Protein AF-H0A6G2-F1 (afdb_monomer_lite)

Sequence (112 aa):
ALLLPLTGGNAALGQAMLNAAELALFEQGAPGFEFVPRDTGGTAQGAAEAARSAIASGARVLVGPLTSAETTAAASAARASSVPMLPFTNDANQAAPLVWPLGITPAQQMRR

Structure (mmCIF, N/CA/C/O backbone):
data_AF-H0A6G2-F1
#
_entry.id   AF-H0A6G2-F1
#
loop_
_atom_site.group_PDB
_atom_site.id
_atom_site.type_symbol
_atom_site.label_atom_id
_atom_site.label_alt_id
_atom_site.label_comp_id
_atom_site.label_asym_id
_atom_site.label_entity_id
_atom_site.label_seq_id
_atom_site.pdbx_PDB_ins_code
_atom_site.Cartn_x
_atom_site.Cartn_y
_atom_site.Cartn_z
_atom_site.occupancy
_atom_site.B_iso_or_equiv
_atom_site.auth_seq_id
_atom_site.auth_comp_id
_atom_site.auth_asym_id
_atom_site.auth_atom_id
_atom_site.pdbx_PDB_model_num
ATOM 1 N N . ALA A 1 1 ? -7.572 1.788 3.360 1.00 93.75 1 ALA A N 1
ATOM 2 C CA . ALA A 1 1 ? -6.138 2.104 3.535 1.00 93.75 1 ALA A CA 1
ATOM 3 C C . ALA A 1 1 ? -5.493 2.287 2.171 1.00 93.75 1 ALA A C 1
ATOM 5 O O . ALA A 1 1 ? -5.955 1.676 1.211 1.00 93.75 1 ALA A O 1
ATOM 6 N N . LEU A 1 2 ? -4.456 3.118 2.103 1.00 95.25 2 LEU A N 1
ATOM 7 C CA . LEU A 1 2 ? -3.742 3.468 0.877 1.00 95.25 2 LEU A CA 1
ATOM 8 C C . LEU A 1 2 ? -2.295 2.963 0.981 1.00 95.25 2 LEU A C 1
ATOM 10 O O . LEU A 1 2 ? -1.557 3.401 1.858 1.00 95.25 2 LEU A O 1
ATOM 14 N N . LEU A 1 3 ? -1.915 2.000 0.142 1.00 97.00 3 LEU A N 1
ATOM 15 C CA . LEU A 1 3 ? -0.591 1.376 0.137 1.00 97.00 3 LEU A CA 1
ATOM 16 C C . LEU A 1 3 ? 0.275 2.038 -0.937 1.00 97.00 3 LEU A C 1
ATOM 18 O O . LEU A 1 3 ? -0.001 1.883 -2.128 1.00 97.00 3 LEU A O 1
ATOM 22 N N . LEU A 1 4 ? 1.313 2.765 -0.525 1.00 97.00 4 LEU A N 1
ATOM 23 C CA . LEU A 1 4 ? 2.200 3.509 -1.424 1.00 97.00 4 LEU A CA 1
ATOM 24 C C . LEU A 1 4 ? 3.663 3.333 -0.998 1.00 97.00 4 LEU A C 1
ATOM 26 O O . LEU A 1 4 ? 3.924 3.219 0.197 1.00 97.00 4 LEU A O 1
ATOM 30 N N . PRO A 1 5 ? 4.629 3.357 -1.931 1.00 96.56 5 PRO A N 1
ATOM 31 C CA . PRO A 1 5 ? 6.039 3.430 -1.581 1.00 96.56 5 PRO A CA 1
ATOM 32 C C . PRO A 1 5 ? 6.358 4.859 -1.146 1.00 96.56 5 PRO A C 1
ATOM 34 O O . PRO A 1 5 ? 6.648 5.712 -1.977 1.00 96.56 5 PRO A O 1
ATOM 37 N N . LEU A 1 6 ? 6.250 5.142 0.149 1.00 96.88 6 LEU A N 1
ATOM 38 C CA . LEU A 1 6 ? 6.592 6.442 0.738 1.00 96.88 6 LEU A CA 1
ATOM 39 C C . LEU A 1 6 ? 8.091 6.529 1.052 1.00 96.88 6 LEU A C 1
ATOM 41 O O . LEU A 1 6 ? 8.638 7.619 1.208 1.00 96.88 6 LEU A O 1
ATOM 45 N N . THR A 1 7 ? 8.768 5.382 1.084 1.00 96.00 7 THR A N 1
ATOM 46 C CA . THR A 1 7 ? 10.227 5.268 1.120 1.00 96.00 7 THR A CA 1
ATOM 47 C C . THR A 1 7 ? 10.751 4.388 -0.026 1.00 96.00 7 THR A C 1
ATOM 49 O O . THR A 1 7 ? 9.990 3.830 -0.821 1.00 96.00 7 THR A O 1
ATOM 52 N N . GLY A 1 8 ? 12.080 4.291 -0.154 1.00 93.00 8 GLY A N 1
ATOM 53 C CA . GLY A 1 8 ? 12.737 3.492 -1.191 1.00 93.00 8 GLY A CA 1
ATOM 54 C C . GLY A 1 8 ? 12.801 4.176 -2.563 1.00 93.00 8 GLY A C 1
ATOM 55 O O . GLY A 1 8 ? 12.623 5.387 -2.691 1.00 93.00 8 GLY A O 1
ATOM 56 N N . GLY A 1 9 ? 13.082 3.395 -3.612 1.00 91.56 9 GLY A N 1
ATOM 57 C CA . GLY A 1 9 ? 13.369 3.923 -4.956 1.00 91.56 9 GLY A CA 1
ATOM 58 C C . GLY A 1 9 ? 12.206 4.666 -5.628 1.00 91.56 9 GLY A C 1
ATOM 59 O O . GLY A 1 9 ? 12.441 5.522 -6.474 1.00 91.56 9 GLY A O 1
ATOM 60 N N . ASN A 1 10 ? 10.965 4.389 -5.214 1.00 92.88 10 ASN A N 1
ATOM 61 C CA . ASN A 1 10 ? 9.752 5.013 -5.757 1.00 92.88 10 AS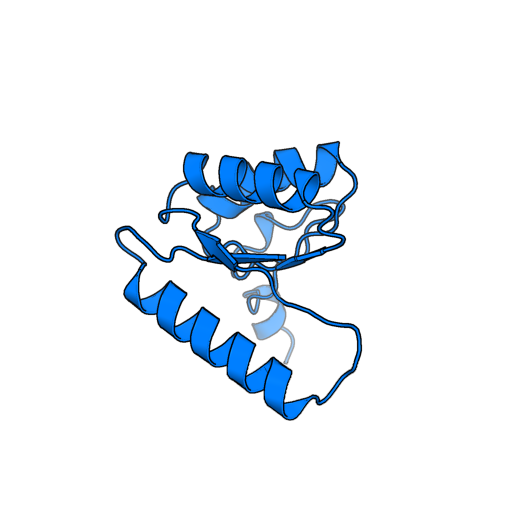N A CA 1
ATOM 62 C C . ASN A 1 10 ? 9.129 6.063 -4.813 1.00 92.88 10 ASN A C 1
ATOM 64 O O . ASN A 1 10 ? 8.005 6.499 -5.064 1.00 92.88 10 ASN A O 1
ATOM 68 N N . ALA A 1 11 ? 9.847 6.500 -3.768 1.00 95.69 11 ALA A N 1
ATOM 69 C CA . ALA A 1 11 ? 9.344 7.425 -2.742 1.00 95.69 11 ALA A CA 1
ATOM 70 C C . ALA A 1 11 ? 8.732 8.714 -3.314 1.00 95.69 11 ALA A C 1
ATOM 72 O O . ALA A 1 11 ? 7.652 9.135 -2.906 1.00 95.69 11 ALA A O 1
ATOM 73 N N . ALA A 1 12 ? 9.396 9.326 -4.301 1.0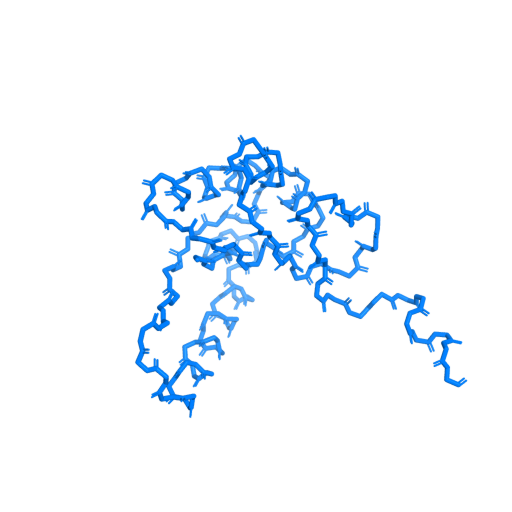0 95.75 12 ALA A N 1
ATOM 74 C CA . ALA A 1 12 ? 8.922 10.563 -4.922 1.00 95.75 12 ALA A CA 1
ATOM 75 C C . ALA A 1 12 ? 7.553 10.386 -5.605 1.00 95.75 12 ALA A C 1
ATOM 77 O O . ALA A 1 12 ? 6.683 11.249 -5.491 1.00 95.75 12 ALA A O 1
ATOM 78 N N . LEU A 1 13 ? 7.346 9.249 -6.278 1.00 93.75 13 LEU A N 1
ATOM 79 C CA . LEU A 1 13 ? 6.068 8.919 -6.904 1.00 93.75 13 LEU A CA 1
ATOM 80 C C . LEU A 1 13 ? 5.001 8.608 -5.849 1.00 93.75 13 LEU A C 1
ATOM 82 O O . LEU A 1 13 ? 3.889 9.120 -5.948 1.00 93.75 13 LEU A O 1
ATOM 86 N N . GLY A 1 14 ? 5.336 7.816 -4.825 1.00 94.81 14 GLY A N 1
ATOM 87 C CA . GLY A 1 14 ? 4.408 7.518 -3.734 1.00 94.81 14 GLY A CA 1
ATOM 88 C C . GLY A 1 14 ? 3.943 8.778 -3.005 1.00 94.81 14 GLY A C 1
ATOM 89 O O . GLY A 1 14 ? 2.748 8.928 -2.766 1.00 94.81 14 GLY A O 1
ATOM 90 N N . GLN A 1 15 ? 4.841 9.732 -2.747 1.00 96.50 15 GLN A N 1
ATOM 91 C CA . GLN A 1 15 ? 4.473 11.012 -2.139 1.00 96.50 15 GLN A CA 1
ATOM 92 C C . GLN A 1 15 ? 3.552 11.840 -3.045 1.00 96.50 15 GLN A C 1
ATOM 94 O O . GLN A 1 15 ? 2.565 12.399 -2.571 1.00 96.50 15 GLN A O 1
ATOM 99 N N . ALA A 1 16 ? 3.829 11.898 -4.352 1.00 95.44 16 ALA A N 1
ATOM 100 C CA . ALA A 1 16 ? 2.962 12.597 -5.299 1.00 95.44 16 ALA A CA 1
ATOM 101 C C . ALA A 1 16 ? 1.548 11.986 -5.345 1.00 95.44 16 ALA A C 1
ATOM 103 O O . ALA A 1 16 ? 0.559 12.717 -5.376 1.00 95.44 16 ALA A O 1
ATOM 104 N N . MET A 1 17 ? 1.444 10.654 -5.297 1.00 93.50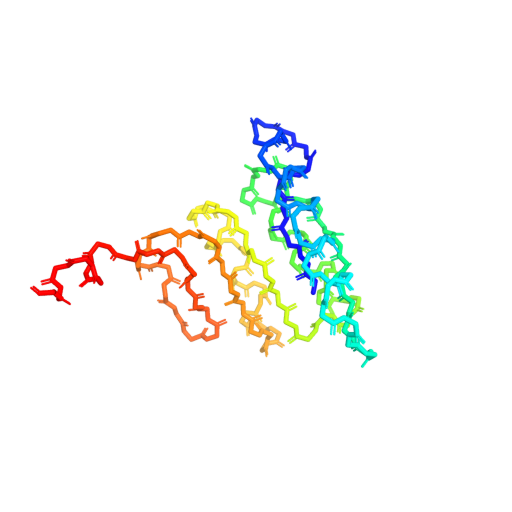 17 MET A N 1
ATOM 105 C CA . MET A 1 17 ? 0.159 9.951 -5.250 1.00 93.50 17 MET A CA 1
ATOM 106 C C . MET A 1 17 ? -0.583 10.168 -3.930 1.00 93.50 17 MET A C 1
ATOM 108 O O . MET A 1 17 ? -1.802 10.325 -3.954 1.00 93.50 17 MET A O 1
ATOM 112 N N . LEU A 1 18 ? 0.127 10.206 -2.798 1.00 94.06 18 LEU A N 1
ATOM 113 C CA . LEU A 1 18 ? -0.467 10.522 -1.500 1.00 94.06 18 LEU A CA 1
ATOM 114 C C . LEU A 1 18 ? -1.081 11.925 -1.517 1.00 94.06 18 LEU A C 1
ATOM 116 O O . LEU A 1 18 ? -2.265 12.069 -1.228 1.00 94.06 18 LEU A O 1
ATOM 120 N N . ASN A 1 19 ? -0.319 12.925 -1.965 1.00 93.69 19 ASN A N 1
ATOM 121 C CA . ASN A 1 19 ? -0.802 14.302 -2.074 1.00 93.69 19 ASN A CA 1
ATOM 122 C C . ASN A 1 19 ? -2.040 14.399 -2.990 1.00 93.69 19 ASN A C 1
ATOM 124 O O . ASN A 1 19 ? -2.992 15.115 -2.688 1.00 93.69 19 ASN A O 1
ATOM 128 N N . ALA A 1 20 ? -2.053 13.663 -4.109 1.00 91.38 20 ALA A N 1
ATOM 129 C CA . ALA A 1 20 ? -3.200 13.624 -5.016 1.00 91.38 20 ALA A CA 1
ATOM 130 C C . ALA A 1 20 ? -4.432 12.954 -4.381 1.00 91.38 20 ALA A C 1
ATOM 132 O O . ALA A 1 20 ? -5.555 13.417 -4.577 1.00 91.38 20 ALA A O 1
ATOM 133 N N . ALA A 1 21 ? -4.237 11.883 -3.607 1.00 88.81 21 ALA A N 1
ATOM 134 C CA . ALA A 1 21 ? -5.316 11.210 -2.891 1.00 88.81 21 ALA A CA 1
ATOM 135 C C . ALA A 1 21 ? -5.909 12.095 -1.784 1.00 88.81 21 ALA A C 1
ATOM 137 O O . ALA A 1 21 ? -7.127 12.118 -1.617 1.00 88.81 21 ALA A O 1
ATOM 138 N N . GLU A 1 22 ? -5.071 12.842 -1.063 1.00 88.12 22 GLU A N 1
ATOM 139 C CA . GLU A 1 22 ? -5.501 13.822 -0.058 1.00 88.12 22 GLU A CA 1
ATOM 140 C C . GLU A 1 22 ? -6.313 14.958 -0.688 1.00 88.12 22 GLU A C 1
ATOM 142 O O . GLU A 1 22 ? -7.385 15.298 -0.185 1.00 88.12 22 GLU A O 1
ATOM 147 N N . LEU A 1 23 ? -5.855 15.489 -1.828 1.00 89.00 23 LEU A N 1
ATOM 148 C CA . LEU A 1 23 ? -6.593 16.504 -2.580 1.00 89.00 23 LEU A CA 1
ATOM 149 C C . LEU A 1 23 ? -7.963 15.979 -3.038 1.00 89.00 23 LEU A C 1
ATOM 151 O O . LEU A 1 23 ? -8.975 16.642 -2.827 1.00 89.00 23 LEU A O 1
ATOM 155 N N . ALA A 1 24 ? -8.014 14.764 -3.591 1.00 86.31 24 ALA A N 1
ATOM 156 C CA . ALA A 1 24 ? -9.266 14.143 -4.020 1.00 86.31 24 ALA A CA 1
ATOM 157 C C . ALA A 1 24 ? -10.242 13.907 -2.850 1.00 86.31 24 ALA A C 1
ATOM 159 O O . ALA A 1 24 ? -11.455 14.048 -3.017 1.00 86.31 24 ALA A O 1
ATOM 160 N N . LEU A 1 25 ? -9.726 13.571 -1.660 1.00 83.00 25 LEU A N 1
ATOM 161 C CA . LEU A 1 25 ? -10.540 13.427 -0.449 1.00 83.00 25 LEU A CA 1
ATOM 162 C C . LEU A 1 25 ? -11.165 14.755 -0.031 1.00 83.00 25 LEU A C 1
ATOM 164 O O . LEU A 1 25 ? -12.350 14.812 0.299 1.00 83.00 25 LEU A O 1
ATOM 168 N N . PHE A 1 26 ? -10.352 15.813 -0.049 1.00 82.00 26 PHE A N 1
ATOM 169 C CA . PHE A 1 26 ? -10.780 17.157 0.304 1.00 82.00 26 PHE A CA 1
ATOM 170 C C . PHE A 1 26 ? -11.883 17.655 -0.638 1.00 82.00 26 PHE A C 1
ATOM 172 O O . PHE A 1 26 ? -12.896 18.174 -0.174 1.00 82.00 26 PHE A O 1
ATOM 179 N N . GLU A 1 27 ? -11.730 17.433 -1.946 1.00 80.56 27 GLU A N 1
ATOM 180 C CA . GLU A 1 27 ? -12.718 17.830 -2.955 1.00 80.56 27 GLU A CA 1
ATOM 181 C C . GLU A 1 27 ? -14.048 17.074 -2.839 1.00 80.56 27 GLU A C 1
ATOM 183 O O . GLU A 1 27 ? -15.106 17.662 -3.067 1.00 80.56 27 GLU A O 1
ATOM 188 N N . GLN A 1 28 ? -14.030 15.786 -2.474 1.00 73.12 28 GLN A N 1
ATOM 189 C CA . GLN A 1 28 ? -15.266 15.006 -2.343 1.00 73.12 28 GLN A CA 1
ATOM 190 C C . GLN A 1 28 ? -16.121 15.421 -1.141 1.00 73.12 28 GLN A C 1
ATOM 192 O O . GLN A 1 28 ? -17.324 15.158 -1.150 1.00 73.12 28 GLN A O 1
ATOM 197 N N . GLY A 1 29 ? -15.529 16.029 -0.104 1.00 62.09 29 GLY A N 1
ATOM 198 C CA . GLY A 1 29 ? -16.250 16.484 1.091 1.00 62.09 29 GLY A CA 1
ATOM 199 C C . GLY A 1 29 ? -17.083 15.390 1.776 1.00 62.09 29 GLY A C 1
ATOM 200 O O . GLY A 1 29 ? -18.041 15.706 2.477 1.00 62.09 29 GLY A O 1
ATOM 201 N N . ALA A 1 30 ? -16.768 14.112 1.536 1.00 58.59 30 ALA A N 1
ATOM 202 C CA . ALA A 1 30 ? -17.605 12.981 1.909 1.00 58.59 30 ALA A CA 1
ATOM 203 C C . ALA A 1 30 ? -17.361 12.585 3.377 1.00 58.59 30 ALA A C 1
ATOM 205 O O . ALA A 1 30 ? -16.303 12.031 3.695 1.00 58.59 30 ALA A O 1
ATOM 206 N N . PRO A 1 31 ? -18.314 12.823 4.297 1.00 63.69 31 PRO A N 1
ATOM 207 C CA . PRO A 1 31 ? -18.168 12.370 5.672 1.00 63.69 31 PRO A CA 1
ATOM 208 C C . PRO A 1 31 ? -18.155 10.834 5.718 1.00 63.69 31 PRO A C 1
ATOM 210 O O . PRO A 1 31 ? -19.053 10.177 5.195 1.00 63.69 31 PRO A O 1
ATOM 213 N N . GLY A 1 32 ? -17.135 10.263 6.365 1.00 69.62 32 GLY A N 1
ATOM 214 C CA . GLY A 1 32 ? -17.034 8.821 6.629 1.00 69.62 32 GLY A CA 1
ATOM 215 C C . GLY A 1 32 ? -16.050 8.041 5.753 1.00 69.62 32 GLY A C 1
ATOM 216 O O . GLY A 1 32 ? -15.981 6.819 5.883 1.00 69.62 32 GLY A O 1
ATOM 217 N N . PHE A 1 33 ? -15.278 8.709 4.894 1.00 72.06 33 PHE A N 1
ATOM 218 C CA . PHE A 1 33 ? -14.221 8.073 4.112 1.00 72.06 33 PHE A CA 1
ATOM 219 C C . PHE A 1 33 ? -12.847 8.652 4.483 1.00 72.06 33 PHE A C 1
ATOM 221 O O . PHE A 1 33 ? -12.622 9.852 4.370 1.00 72.06 33 PHE A O 1
ATOM 228 N N . GLU A 1 34 ? -11.930 7.795 4.937 1.00 81.81 34 GLU A N 1
ATOM 229 C CA . GLU A 1 34 ? -10.575 8.172 5.353 1.00 81.81 34 GLU A CA 1
ATOM 230 C C . GLU A 1 34 ? -9.539 7.292 4.642 1.00 81.81 34 GLU A C 1
ATOM 232 O O . GLU A 1 34 ? -9.632 6.055 4.629 1.00 81.81 34 GLU A O 1
ATOM 237 N N . PHE A 1 35 ? -8.509 7.924 4.079 1.00 84.88 35 PHE A N 1
ATOM 238 C CA . PHE A 1 35 ? -7.311 7.216 3.652 1.00 84.88 35 PHE A CA 1
ATOM 239 C C . PHE A 1 35 ? -6.294 7.189 4.786 1.00 84.88 35 PHE A C 1
ATOM 241 O O . PHE A 1 35 ? -5.744 8.215 5.153 1.00 84.88 35 PHE A O 1
ATOM 248 N N . VAL A 1 36 ? -5.999 5.986 5.282 1.00 93.00 36 VAL A N 1
ATOM 249 C CA . VAL A 1 36 ? -4.848 5.735 6.159 1.00 93.00 36 VAL A CA 1
ATOM 250 C C . VAL A 1 36 ? -3.679 5.255 5.291 1.00 93.00 36 VAL A C 1
ATOM 252 O O . VAL A 1 36 ? -3.755 4.121 4.785 1.00 93.00 36 VAL A O 1
ATOM 255 N N . PRO A 1 37 ? -2.633 6.076 5.071 1.00 94.88 37 PRO A N 1
ATOM 256 C CA . PRO A 1 37 ? -1.473 5.694 4.274 1.00 94.88 37 PRO A CA 1
ATOM 257 C C . PRO A 1 37 ? -0.636 4.635 4.993 1.00 94.88 37 PRO A C 1
ATOM 259 O O . PRO A 1 37 ? -0.463 4.676 6.214 1.00 94.88 37 PRO A O 1
ATOM 262 N N . ARG A 1 38 ? -0.089 3.682 4.239 1.00 97.44 38 ARG A N 1
ATOM 263 C CA . ARG A 1 38 ? 0.893 2.704 4.716 1.00 97.44 38 ARG A CA 1
ATOM 264 C C . ARG A 1 38 ? 2.032 2.614 3.711 1.00 97.44 38 ARG A C 1
ATOM 266 O O . ARG A 1 38 ? 1.792 2.397 2.524 1.00 97.44 38 ARG A O 1
ATOM 273 N N . ASP A 1 39 ? 3.251 2.765 4.214 1.00 97.62 39 ASP A N 1
ATOM 274 C CA . ASP A 1 39 ? 4.457 2.665 3.403 1.00 97.62 39 ASP A CA 1
ATOM 275 C C . ASP A 1 39 ? 4.746 1.208 3.018 1.00 97.62 39 ASP A C 1
ATOM 277 O O . ASP A 1 39 ? 4.774 0.328 3.878 1.00 97.62 39 ASP A O 1
ATOM 281 N N . THR A 1 40 ? 4.967 0.952 1.729 1.00 97.31 40 THR A N 1
ATOM 282 C CA . THR A 1 40 ? 5.389 -0.355 1.201 1.00 97.31 40 THR A CA 1
ATOM 283 C C . THR A 1 40 ? 6.908 -0.474 1.054 1.00 97.31 40 THR A C 1
ATOM 285 O O . THR A 1 40 ? 7.418 -1.553 0.737 1.00 97.31 40 THR A O 1
ATOM 288 N N . GLY A 1 41 ? 7.643 0.634 1.197 1.00 96.25 41 GLY A N 1
ATOM 289 C CA . GLY A 1 41 ? 9.077 0.731 0.918 1.00 96.25 41 GLY A CA 1
ATOM 290 C C . GLY A 1 41 ? 9.460 0.431 -0.536 1.00 96.25 41 GLY A C 1
ATOM 291 O O . GLY A 1 41 ? 10.640 0.256 -0.838 1.00 96.25 41 GLY A O 1
ATOM 292 N N . GLY A 1 42 ? 8.478 0.300 -1.438 1.00 94.69 42 GLY A N 1
ATOM 293 C CA . GLY A 1 42 ? 8.686 -0.122 -2.824 1.00 94.69 42 GLY A CA 1
ATOM 294 C C . GLY A 1 42 ? 9.136 -1.576 -2.976 1.00 94.69 42 GLY A C 1
ATOM 295 O O . GLY A 1 42 ? 9.745 -1.919 -3.987 1.00 94.69 42 GLY A O 1
ATOM 296 N N . THR A 1 43 ? 8.870 -2.434 -1.985 1.00 96.50 43 THR A N 1
ATOM 297 C CA . THR A 1 43 ? 9.291 -3.844 -1.998 1.00 96.50 43 THR A CA 1
ATOM 298 C C . THR A 1 43 ? 8.111 -4.791 -1.816 1.00 96.50 43 THR A C 1
ATOM 300 O O . THR A 1 43 ? 7.134 -4.469 -1.144 1.00 96.50 43 THR A O 1
ATOM 303 N N . ALA A 1 44 ? 8.221 -6.007 -2.358 1.00 96.12 44 ALA A N 1
ATOM 304 C CA . ALA A 1 44 ? 7.205 -7.046 -2.185 1.00 96.12 44 ALA A CA 1
ATOM 305 C C . ALA A 1 44 ? 6.942 -7.366 -0.700 1.00 96.12 44 ALA A C 1
ATOM 307 O O . ALA A 1 44 ? 5.790 -7.465 -0.276 1.00 96.12 44 ALA A O 1
ATOM 308 N N . GLN A 1 45 ? 8.004 -7.479 0.104 1.00 96.81 45 GLN A N 1
ATOM 309 C CA . GLN A 1 45 ? 7.883 -7.746 1.537 1.00 96.81 45 GLN A CA 1
ATOM 310 C C . GLN A 1 45 ? 7.187 -6.592 2.269 1.00 96.81 45 GLN A C 1
ATOM 312 O O . GLN A 1 45 ? 6.225 -6.833 3.003 1.00 96.81 45 GLN A O 1
ATOM 317 N N . GLY A 1 46 ? 7.618 -5.350 2.030 1.00 97.25 46 GLY A N 1
ATOM 318 C CA . GLY A 1 46 ? 7.014 -4.178 2.658 1.00 97.25 46 GLY A CA 1
ATOM 319 C C . GLY A 1 46 ? 5.544 -4.007 2.270 1.00 97.25 46 GLY A C 1
ATOM 320 O O . GLY A 1 46 ? 4.716 -3.730 3.131 1.00 97.25 46 GLY A O 1
ATOM 321 N N . ALA A 1 47 ? 5.162 -4.298 1.022 1.00 97.31 47 ALA A N 1
ATOM 322 C CA . ALA A 1 47 ? 3.755 -4.309 0.610 1.00 97.31 47 ALA A CA 1
ATOM 323 C C . ALA A 1 47 ? 2.916 -5.364 1.358 1.00 97.31 47 ALA A C 1
ATOM 325 O O . ALA A 1 47 ? 1.791 -5.079 1.773 1.00 97.31 47 ALA A O 1
ATOM 326 N N . ALA A 1 48 ? 3.450 -6.570 1.570 1.00 97.25 48 ALA A N 1
ATOM 327 C CA . ALA A 1 48 ? 2.764 -7.607 2.343 1.00 97.25 48 ALA A CA 1
ATOM 328 C C . ALA A 1 48 ? 2.621 -7.235 3.830 1.00 97.25 48 ALA A C 1
ATOM 330 O O . ALA A 1 48 ? 1.606 -7.542 4.459 1.00 97.25 48 ALA A O 1
ATOM 331 N N . GLU A 1 49 ? 3.624 -6.588 4.419 1.00 97.88 49 GLU A N 1
ATOM 332 C CA . GLU A 1 49 ? 3.569 -6.067 5.791 1.00 97.88 49 GLU A CA 1
ATOM 333 C C . GLU A 1 49 ? 2.572 -4.910 5.918 1.00 97.88 49 GLU A C 1
ATOM 335 O O . GLU A 1 49 ? 1.705 -4.941 6.795 1.00 97.88 49 GLU A O 1
ATOM 340 N N . ALA A 1 50 ? 2.615 -3.952 4.993 1.00 97.81 50 ALA A N 1
ATOM 341 C CA . ALA A 1 50 ? 1.696 -2.823 4.926 1.00 97.81 50 ALA A CA 1
ATOM 342 C C . ALA A 1 50 ? 0.236 -3.277 4.780 1.00 97.81 50 ALA A C 1
ATOM 344 O O . ALA A 1 50 ? -0.639 -2.780 5.491 1.00 97.81 50 ALA A O 1
ATOM 345 N N . ALA A 1 51 ? -0.028 -4.270 3.922 1.00 97.38 51 ALA A N 1
ATOM 346 C CA . ALA A 1 51 ? -1.354 -4.858 3.757 1.00 97.38 51 ALA A CA 1
ATOM 347 C C . ALA A 1 51 ? -1.846 -5.532 5.047 1.00 97.38 51 ALA A C 1
ATOM 349 O O . ALA A 1 51 ? -2.956 -5.254 5.497 1.00 97.38 51 ALA A O 1
ATOM 350 N N . ARG A 1 52 ? -1.016 -6.368 5.688 1.00 97.25 52 ARG A N 1
ATOM 351 C CA . ARG A 1 52 ? -1.367 -7.017 6.965 1.00 97.25 52 ARG A CA 1
ATOM 352 C C . ARG A 1 52 ? -1.656 -5.997 8.063 1.00 97.25 52 ARG A C 1
ATOM 354 O O . ARG A 1 52 ? -2.664 -6.117 8.752 1.00 97.25 52 ARG A O 1
ATOM 361 N N . SER A 1 53 ? -0.812 -4.974 8.185 1.00 97.50 53 SER A N 1
ATOM 362 C CA . SER A 1 53 ? -0.991 -3.884 9.147 1.00 97.50 53 SER A CA 1
ATOM 363 C C . SER A 1 53 ? -2.283 -3.103 8.893 1.00 97.50 53 SER A C 1
ATOM 365 O O . SER A 1 53 ? -3.058 -2.855 9.818 1.00 97.50 53 SER A O 1
ATOM 367 N N . ALA A 1 54 ? -2.576 -2.770 7.632 1.00 96.75 54 ALA A N 1
ATOM 368 C CA . ALA A 1 54 ? -3.819 -2.111 7.250 1.00 96.75 54 ALA A CA 1
ATOM 369 C C . ALA A 1 54 ? -5.054 -2.939 7.631 1.00 96.75 54 ALA A C 1
ATOM 371 O O . ALA A 1 54 ? -5.978 -2.408 8.244 1.00 96.75 54 ALA A O 1
ATOM 372 N N . ILE A 1 55 ? -5.056 -4.233 7.308 1.00 96.25 55 ILE A N 1
ATOM 373 C CA . ILE A 1 55 ? -6.160 -5.149 7.621 1.00 96.25 55 ILE A CA 1
ATOM 374 C C . ILE A 1 55 ? -6.353 -5.262 9.136 1.00 96.25 55 ILE A C 1
ATOM 376 O O . ILE A 1 55 ? -7.472 -5.111 9.619 1.00 96.25 55 ILE A O 1
ATOM 380 N N . ALA A 1 56 ? -5.267 -5.447 9.892 1.00 96.19 56 ALA A N 1
ATOM 381 C CA . ALA A 1 56 ? -5.306 -5.494 11.354 1.00 96.19 56 ALA A CA 1
ATOM 382 C C . ALA A 1 56 ? -5.834 -4.187 11.973 1.00 96.19 56 ALA A C 1
ATOM 384 O O . ALA A 1 56 ? -6.461 -4.210 13.026 1.00 96.19 56 ALA A O 1
ATOM 385 N N . SER A 1 57 ? -5.633 -3.055 11.291 1.00 94.31 57 SER A N 1
ATOM 386 C CA . SER A 1 57 ? -6.173 -1.745 11.683 1.00 94.31 57 SER A CA 1
ATOM 387 C C . SER A 1 57 ? -7.640 -1.535 11.271 1.00 94.31 57 SER A C 1
ATOM 389 O O . SER A 1 57 ? -8.158 -0.433 11.421 1.00 94.31 57 SER A O 1
ATOM 391 N N . GLY A 1 58 ? -8.311 -2.548 10.710 1.00 93.94 58 GLY A N 1
ATOM 392 C CA . GLY A 1 58 ? -9.715 -2.473 10.297 1.00 93.94 58 GLY A CA 1
ATOM 393 C C . GLY A 1 58 ? -9.947 -1.964 8.872 1.00 93.94 58 GLY A C 1
ATOM 394 O O . GLY A 1 58 ? -11.073 -1.590 8.534 1.00 93.94 58 GLY A O 1
ATOM 395 N N . ALA A 1 59 ? -8.921 -1.939 8.012 1.00 94.56 59 ALA A N 1
ATOM 396 C CA . ALA A 1 59 ? -9.093 -1.516 6.624 1.00 94.56 59 ALA A CA 1
ATOM 397 C C . ALA A 1 59 ? -10.115 -2.400 5.890 1.00 94.56 59 ALA A C 1
ATOM 399 O O . ALA A 1 59 ? -9.942 -3.609 5.760 1.00 94.56 59 ALA A O 1
ATOM 400 N N . ARG A 1 60 ? -11.169 -1.765 5.366 1.00 93.25 60 ARG A N 1
ATOM 401 C CA . ARG A 1 60 ? -12.246 -2.433 4.613 1.00 93.25 60 ARG A C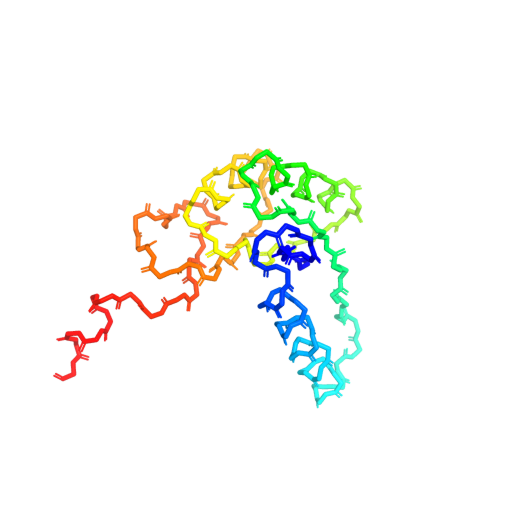A 1
ATOM 402 C C . ARG A 1 60 ? -11.958 -2.558 3.121 1.00 93.25 60 ARG A C 1
ATOM 404 O O . ARG A 1 60 ? -12.547 -3.402 2.460 1.00 93.25 60 ARG A O 1
ATOM 411 N N . VAL A 1 61 ? -11.065 -1.714 2.612 1.00 93.69 61 VAL A N 1
ATOM 412 C CA . VAL A 1 61 ? -10.579 -1.706 1.230 1.00 93.69 61 VAL A CA 1
ATOM 413 C C . VAL A 1 61 ? -9.103 -1.319 1.252 1.00 93.69 61 VAL A C 1
ATOM 415 O O . VAL A 1 61 ? -8.693 -0.443 2.030 1.00 93.69 61 VAL A O 1
ATOM 418 N N . LEU A 1 62 ? -8.314 -1.963 0.398 1.00 95.88 62 LEU A N 1
ATOM 419 C CA . LEU A 1 62 ? -6.930 -1.604 0.116 1.00 95.88 62 LEU A CA 1
ATOM 420 C C . LEU A 1 62 ? -6.857 -0.953 -1.266 1.00 95.88 62 LEU A C 1
ATOM 422 O O . LEU A 1 62 ? -7.333 -1.517 -2.245 1.00 95.88 62 LEU A O 1
ATOM 426 N N . VAL A 1 63 ? -6.267 0.233 -1.348 1.00 94.56 63 VAL A N 1
ATOM 427 C CA . VAL A 1 63 ? -5.973 0.910 -2.617 1.00 94.56 63 VAL A CA 1
ATOM 428 C C . VAL A 1 63 ? -4.460 0.938 -2.787 1.00 94.56 63 VAL A C 1
ATOM 430 O O . VAL A 1 63 ? -3.751 1.257 -1.834 1.00 94.56 63 VAL A O 1
ATOM 433 N N . GLY A 1 64 ? -3.963 0.569 -3.963 1.00 93.25 64 GLY A N 1
ATOM 434 C CA . GLY A 1 64 ? -2.568 0.180 -4.170 1.00 93.25 64 GLY A CA 1
ATOM 435 C C . GLY A 1 64 ? -2.333 -1.316 -3.916 1.00 93.25 64 GLY A C 1
ATOM 436 O O . GLY A 1 64 ? -3.274 -2.045 -3.584 1.00 93.25 64 GLY A O 1
ATOM 437 N N . PRO A 1 65 ? -1.098 -1.814 -4.087 1.00 94.19 65 PRO A N 1
ATOM 438 C CA . PRO A 1 65 ? 0.158 -1.075 -4.294 1.00 94.19 65 PRO A CA 1
ATOM 439 C C . PRO A 1 65 ? 0.448 -0.725 -5.771 1.00 94.19 65 PRO A C 1
ATOM 441 O O . PRO A 1 65 ? -0.428 -0.861 -6.625 1.00 94.19 65 PRO A O 1
ATOM 444 N N . LEU A 1 66 ? 1.653 -0.212 -6.066 1.00 91.31 66 LEU A N 1
ATOM 445 C CA . LEU A 1 66 ? 2.023 0.328 -7.386 1.00 91.31 66 LEU A CA 1
ATOM 446 C C . LEU A 1 66 ? 2.485 -0.742 -8.378 1.00 91.31 66 LEU A C 1
ATOM 448 O O . LEU A 1 66 ? 2.009 -0.774 -9.511 1.00 91.31 66 LEU A O 1
ATOM 452 N N . THR A 1 67 ? 3.429 -1.596 -7.983 1.00 90.69 67 THR A N 1
ATOM 453 C CA . THR A 1 67 ? 4.063 -2.551 -8.906 1.00 90.69 67 THR A CA 1
ATOM 454 C C . THR A 1 67 ? 3.398 -3.929 -8.883 1.00 90.69 67 THR A C 1
ATOM 456 O O . THR A 1 67 ? 2.734 -4.305 -7.913 1.00 90.69 67 THR A O 1
ATOM 459 N N . SER A 1 68 ? 3.608 -4.734 -9.932 1.00 91.38 68 SER A N 1
ATOM 460 C CA . SER A 1 68 ? 3.128 -6.127 -9.978 1.00 91.38 68 SER A CA 1
ATOM 461 C C . SER A 1 68 ? 3.705 -6.987 -8.849 1.00 91.38 68 SER A C 1
ATOM 463 O O . SER A 1 68 ? 2.972 -7.762 -8.239 1.00 91.38 68 SER A O 1
ATOM 465 N N . ALA A 1 69 ? 4.990 -6.818 -8.518 1.00 92.56 69 ALA A N 1
ATOM 466 C CA . ALA A 1 69 ? 5.643 -7.577 -7.449 1.00 92.56 69 ALA A CA 1
ATOM 467 C C . ALA A 1 69 ? 5.043 -7.260 -6.070 1.00 92.56 69 ALA A C 1
ATOM 469 O O . ALA A 1 69 ? 4.733 -8.169 -5.298 1.00 92.56 69 ALA A O 1
ATOM 470 N N . GLU A 1 70 ? 4.822 -5.976 -5.778 1.00 94.81 70 GLU A N 1
ATOM 471 C CA . GLU A 1 70 ? 4.109 -5.554 -4.572 1.00 94.81 70 GLU A CA 1
ATOM 472 C C . GLU A 1 70 ? 2.671 -6.084 -4.559 1.00 94.81 70 GLU A C 1
ATOM 474 O O . GLU A 1 70 ? 2.205 -6.579 -3.533 1.00 94.81 70 GLU A O 1
ATOM 479 N N . THR A 1 71 ? 1.981 -6.018 -5.702 1.00 94.25 71 THR A N 1
ATOM 480 C CA . THR A 1 71 ? 0.584 -6.452 -5.839 1.00 94.25 71 THR A CA 1
ATOM 481 C C . THR A 1 71 ? 0.439 -7.934 -5.532 1.00 94.25 71 THR A C 1
ATOM 483 O O . THR A 1 71 ? -0.392 -8.303 -4.706 1.00 94.25 71 THR A O 1
ATOM 486 N N . THR A 1 72 ? 1.282 -8.785 -6.122 1.00 94.25 72 THR A N 1
ATOM 487 C CA . THR A 1 72 ? 1.280 -10.229 -5.856 1.00 94.25 72 THR A CA 1
ATOM 488 C C . THR A 1 72 ? 1.457 -10.521 -4.360 1.00 94.25 72 THR A C 1
ATOM 490 O O . THR A 1 72 ? 0.719 -11.331 -3.789 1.00 94.25 72 THR A O 1
ATOM 493 N N . ALA A 1 73 ? 2.398 -9.839 -3.702 1.00 95.38 73 ALA A N 1
ATOM 494 C CA . ALA A 1 73 ? 2.687 -10.052 -2.289 1.00 95.38 73 ALA A CA 1
ATOM 495 C C . ALA A 1 73 ? 1.543 -9.572 -1.379 1.00 95.38 73 ALA A C 1
ATOM 497 O O . ALA A 1 73 ? 1.073 -10.325 -0.521 1.00 95.38 73 ALA A O 1
ATOM 498 N N . ALA A 1 74 ? 1.032 -8.360 -1.603 1.00 96.00 74 ALA A N 1
ATOM 499 C CA . ALA A 1 74 ? -0.070 -7.786 -0.836 1.00 96.00 74 ALA A CA 1
ATOM 500 C C . ALA A 1 74 ? -1.392 -8.554 -1.043 1.00 96.00 74 ALA A C 1
ATOM 502 O O . ALA A 1 74 ? -2.155 -8.749 -0.092 1.00 96.00 74 ALA A O 1
ATOM 503 N N . ALA A 1 75 ? -1.654 -9.037 -2.263 1.00 94.31 75 ALA A N 1
ATOM 504 C CA . ALA A 1 75 ? -2.870 -9.770 -2.610 1.00 94.31 75 ALA A CA 1
ATOM 505 C C . ALA A 1 75 ? -3.042 -11.055 -1.792 1.00 94.31 75 ALA A C 1
ATOM 507 O O . ALA A 1 75 ? -4.171 -11.453 -1.505 1.00 94.31 75 ALA A O 1
ATOM 508 N N . SER A 1 76 ? -1.946 -11.714 -1.402 1.00 93.19 76 SER A N 1
ATOM 509 C CA . SER A 1 76 ? -2.006 -12.908 -0.549 1.00 93.19 76 SER A CA 1
ATOM 510 C C . SER A 1 76 ? -2.658 -12.608 0.811 1.00 93.19 76 SER A C 1
ATOM 512 O O . SER A 1 76 ? -3.593 -13.303 1.212 1.00 93.19 76 SER A O 1
ATOM 514 N N . ALA A 1 77 ? -2.239 -11.523 1.469 1.00 92.88 77 ALA A N 1
ATOM 515 C CA . ALA A 1 77 ? -2.768 -11.083 2.758 1.00 92.88 77 ALA A CA 1
ATOM 516 C C . ALA A 1 77 ? -4.213 -10.569 2.649 1.00 92.88 77 ALA A C 1
ATOM 518 O O . ALA A 1 77 ? -5.054 -10.884 3.494 1.00 92.88 77 ALA A O 1
ATOM 519 N N . ALA A 1 78 ? -4.508 -9.817 1.585 1.00 94.19 78 ALA A N 1
ATOM 520 C CA . ALA A 1 78 ? -5.838 -9.279 1.316 1.00 94.19 78 ALA A CA 1
ATOM 521 C C . ALA A 1 78 ? -6.874 -10.393 1.111 1.00 94.19 78 ALA A C 1
ATOM 523 O O . ALA A 1 78 ? -7.916 -10.402 1.768 1.00 94.19 78 ALA A O 1
ATOM 524 N N . ARG A 1 79 ? -6.546 -11.395 0.282 1.00 93.75 79 ARG A N 1
ATOM 525 C CA . ARG A 1 79 ? -7.418 -12.551 0.022 1.00 93.75 79 ARG A CA 1
ATOM 526 C C . ARG A 1 79 ? -7.639 -13.405 1.261 1.00 93.75 79 ARG A C 1
ATOM 528 O O . ARG A 1 79 ? -8.776 -13.780 1.526 1.00 93.75 79 ARG A O 1
ATOM 535 N N . ALA A 1 80 ? -6.588 -13.668 2.040 1.00 92.62 80 ALA A N 1
ATOM 536 C CA . ALA A 1 80 ? -6.706 -14.426 3.287 1.00 92.62 80 ALA A CA 1
ATOM 537 C C . ALA A 1 80 ? -7.697 -13.785 4.277 1.00 92.62 80 ALA A C 1
ATOM 539 O O . ALA A 1 80 ? -8.328 -14.489 5.059 1.00 92.62 80 ALA A O 1
ATOM 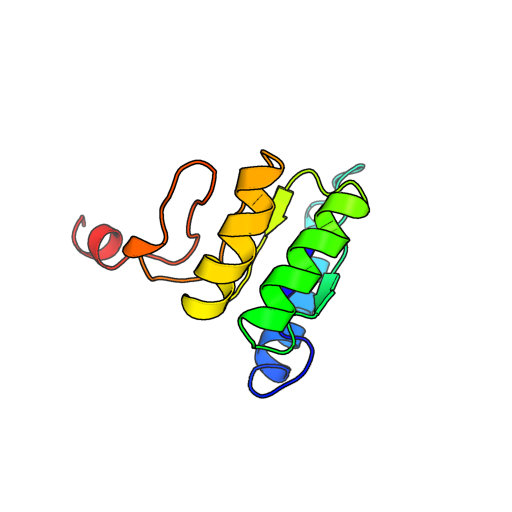540 N N . SER A 1 81 ? -7.871 -12.463 4.200 1.00 94.12 81 SER A N 1
ATOM 541 C CA . SER A 1 81 ? -8.757 -11.696 5.082 1.00 94.12 81 SER A CA 1
ATOM 542 C C . SER A 1 81 ? -10.058 -11.248 4.405 1.00 94.12 81 SER A C 1
ATOM 544 O O . SER A 1 81 ? -10.815 -10.481 4.991 1.00 94.12 81 SER A O 1
ATOM 546 N N . SER A 1 82 ? -10.324 -11.702 3.172 1.00 95.12 82 SER A N 1
ATOM 547 C CA . SER A 1 82 ? -11.468 -11.275 2.348 1.00 95.12 82 SER A CA 1
ATOM 548 C C . SER A 1 82 ? -11.597 -9.750 2.183 1.00 95.12 82 SER A C 1
ATOM 550 O O . SER A 1 82 ? -12.704 -9.220 2.081 1.00 95.12 82 SER A O 1
ATOM 552 N N . VAL A 1 83 ? -10.469 -9.033 2.152 1.00 96.31 83 VAL A N 1
ATOM 553 C CA . VAL A 1 83 ? -10.438 -7.577 1.966 1.00 96.31 83 VAL A CA 1
ATOM 554 C C . VAL A 1 83 ? -10.185 -7.255 0.488 1.00 96.31 83 VAL A C 1
ATOM 556 O O . VAL A 1 83 ? -9.173 -7.701 -0.056 1.00 96.31 83 VAL A O 1
ATOM 559 N N . PRO A 1 84 ? -11.069 -6.489 -0.178 1.00 95.44 84 PRO A N 1
ATOM 560 C CA . PRO A 1 84 ? -10.890 -6.082 -1.568 1.00 95.44 84 PRO A CA 1
ATOM 561 C C . PRO A 1 84 ? -9.665 -5.174 -1.760 1.00 95.44 84 PRO A C 1
ATOM 563 O O . PRO A 1 84 ? -9.386 -4.305 -0.929 1.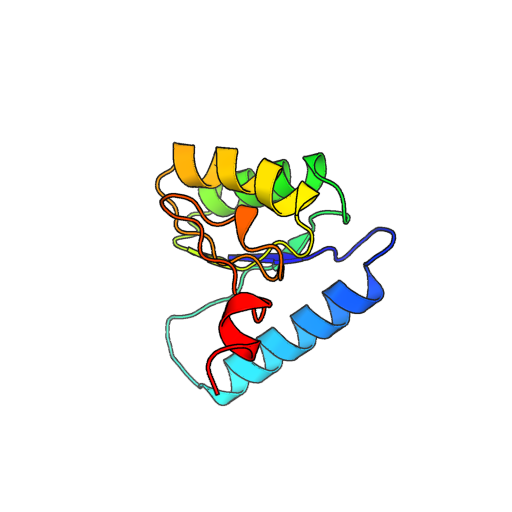00 95.44 84 PRO A O 1
ATOM 566 N N . MET A 1 85 ? -8.970 -5.346 -2.886 1.00 95.12 85 MET A N 1
ATOM 567 C CA . MET A 1 85 ? -7.771 -4.598 -3.260 1.00 95.12 85 MET A CA 1
ATOM 568 C C . MET A 1 85 ? -7.879 -3.989 -4.662 1.00 95.12 85 MET A C 1
ATOM 570 O O . MET A 1 85 ? -8.260 -4.664 -5.616 1.00 95.12 85 MET A O 1
ATOM 574 N N . LEU A 1 86 ? -7.473 -2.727 -4.790 1.00 93.94 86 LEU A N 1
ATOM 575 C CA . LEU A 1 86 ? -7.446 -1.957 -6.034 1.00 93.94 86 LEU A CA 1
ATOM 576 C C . LEU A 1 86 ? -6.006 -1.505 -6.351 1.00 93.94 86 LEU A C 1
ATOM 578 O O . LEU A 1 86 ? -5.649 -0.368 -6.032 1.00 93.94 86 LEU A O 1
ATOM 582 N N . PRO A 1 87 ? -5.137 -2.374 -6.905 1.00 94.00 87 PRO A N 1
ATOM 583 C CA . PRO A 1 87 ? -3.747 -2.016 -7.182 1.00 94.00 87 PRO A CA 1
ATOM 584 C C . PRO A 1 87 ? -3.624 -1.039 -8.359 1.00 94.00 87 PRO A C 1
ATOM 586 O O . PRO A 1 87 ? -4.402 -1.095 -9.306 1.00 94.00 87 PRO A O 1
ATOM 589 N N . PHE A 1 88 ? -2.610 -0.171 -8.343 1.00 91.00 88 PHE A N 1
ATOM 590 C CA . PHE A 1 88 ? -2.365 0.830 -9.397 1.00 91.00 88 PHE A CA 1
ATOM 591 C C . PHE A 1 88 ? -1.608 0.280 -10.617 1.00 91.00 88 PHE A C 1
ATOM 593 O O . PHE A 1 88 ? -1.325 1.016 -11.560 1.00 91.00 88 PHE A O 1
ATOM 600 N N . THR A 1 89 ? -1.279 -1.011 -10.609 1.00 84.19 89 THR A N 1
ATOM 601 C CA . THR A 1 89 ? -0.577 -1.674 -11.711 1.00 84.19 89 THR A CA 1
ATOM 602 C C . THR A 1 89 ? -1.408 -1.695 -13.000 1.00 84.19 89 THR A C 1
ATOM 604 O O . THR A 1 89 ? -2.638 -1.772 -12.976 1.00 84.19 89 THR A O 1
ATOM 607 N N . ASN A 1 90 ? -0.718 -1.653 -14.139 1.00 79.56 90 ASN A N 1
ATOM 608 C CA . ASN A 1 90 ? -1.273 -1.839 -15.482 1.00 79.56 90 ASN A CA 1
ATOM 609 C C . ASN A 1 90 ? -1.145 -3.290 -15.988 1.00 79.56 90 ASN A C 1
ATOM 611 O O . ASN A 1 90 ? -1.550 -3.598 -17.110 1.00 79.56 90 ASN A O 1
ATOM 615 N N . ASP A 1 91 ? -0.583 -4.181 -15.173 1.00 81.81 91 ASP A N 1
ATOM 616 C CA . ASP A 1 91 ? -0.455 -5.599 -15.481 1.00 81.81 91 ASP A CA 1
ATOM 617 C C . ASP A 1 91 ? -1.783 -6.322 -15.230 1.00 81.81 91 ASP A C 1
ATOM 619 O O . ASP A 1 91 ? -2.154 -6.637 -14.096 1.00 81.81 91 ASP A O 1
ATOM 623 N N . ALA A 1 92 ? -2.500 -6.605 -16.318 1.00 76.50 92 ALA A N 1
ATOM 624 C CA . ALA A 1 92 ? -3.779 -7.307 -16.286 1.00 76.50 92 ALA A CA 1
ATOM 625 C C . ALA A 1 92 ? -3.682 -8.713 -15.668 1.00 76.50 92 ALA A C 1
ATOM 627 O O . ALA A 1 92 ? -4.683 -9.222 -15.167 1.00 76.50 92 ALA A O 1
ATOM 628 N N . ASN A 1 93 ? -2.494 -9.331 -15.656 1.00 83.12 93 ASN A N 1
ATOM 629 C CA . ASN A 1 93 ? -2.303 -10.662 -15.076 1.00 83.12 93 ASN A CA 1
ATOM 630 C C . ASN A 1 93 ? -2.390 -10.660 -13.543 1.00 83.12 93 ASN A C 1
ATOM 632 O O . ASN A 1 93 ? -2.494 -11.723 -12.938 1.00 83.12 93 ASN A O 1
ATOM 636 N N . GLN A 1 94 ? -2.367 -9.483 -12.907 1.00 84.94 94 GLN A N 1
ATOM 637 C CA . GLN A 1 94 ? -2.566 -9.352 -11.462 1.00 84.94 94 GLN A CA 1
ATOM 638 C C . GLN A 1 94 ? -4.044 -9.427 -11.056 1.00 84.94 94 GLN A C 1
ATOM 640 O O . GLN A 1 94 ? -4.347 -9.498 -9.864 1.00 84.94 94 GLN A O 1
ATOM 645 N N . ALA A 1 95 ? -4.970 -9.396 -12.021 1.00 84.31 95 ALA A N 1
ATOM 646 C CA . ALA A 1 95 ? -6.388 -9.541 -11.742 1.00 84.31 95 ALA A CA 1
ATOM 647 C C . ALA A 1 95 ? -6.673 -10.929 -11.151 1.00 84.31 95 ALA A C 1
ATOM 649 O O . ALA A 1 95 ? -6.351 -11.965 -11.732 1.00 84.31 95 ALA A O 1
ATOM 650 N N . ALA A 1 96 ? -7.301 -10.943 -9.982 1.00 86.38 96 ALA A N 1
ATOM 651 C CA . ALA A 1 96 ? -7.638 -12.152 -9.245 1.00 86.38 96 ALA A CA 1
ATOM 652 C C . ALA A 1 96 ? -8.922 -11.912 -8.438 1.00 86.38 96 ALA A C 1
ATOM 654 O O . ALA A 1 96 ? -9.353 -10.764 -8.299 1.00 86.38 96 ALA A O 1
ATOM 655 N N . PRO A 1 97 ? -9.554 -12.951 -7.864 1.00 86.75 97 PRO A N 1
ATOM 656 C CA . PRO A 1 97 ? -10.649 -12.736 -6.927 1.00 86.75 97 PRO A CA 1
ATOM 657 C C . PRO A 1 97 ? -10.234 -11.747 -5.828 1.00 86.75 97 PRO A C 1
ATOM 659 O O . PRO A 1 97 ? -9.202 -11.941 -5.184 1.00 86.75 97 PRO A O 1
ATOM 662 N N . LEU A 1 98 ? -11.046 -10.701 -5.632 1.00 87.25 98 LEU A N 1
ATOM 663 C CA . LEU A 1 98 ? -10.812 -9.583 -4.705 1.00 87.25 98 LEU A CA 1
ATOM 664 C C . LEU A 1 98 ? -9.671 -8.616 -5.078 1.00 87.25 98 LEU A C 1
ATOM 666 O O . LEU A 1 98 ? -9.323 -7.766 -4.261 1.00 87.25 98 LEU A O 1
ATOM 670 N N . VAL A 1 99 ? -9.102 -8.707 -6.284 1.00 91.31 99 VAL A N 1
ATOM 671 C CA . VAL A 1 99 ? -8.012 -7.840 -6.760 1.00 91.31 99 VAL A CA 1
ATOM 672 C C . VAL A 1 99 ? -8.364 -7.268 -8.133 1.00 91.31 99 VAL A C 1
ATOM 674 O O . VAL A 1 99 ? -8.408 -8.006 -9.119 1.00 91.31 99 VAL A O 1
ATOM 677 N N . TRP A 1 100 ? -8.578 -5.952 -8.212 1.00 89.88 100 TRP A N 1
ATOM 678 C CA . TRP A 1 100 ? -8.965 -5.261 -9.451 1.00 89.88 100 TRP A CA 1
ATOM 679 C C . TRP A 1 100 ? -7.963 -4.159 -9.814 1.00 89.88 100 TRP A C 1
ATOM 681 O O . TRP A 1 100 ? -8.038 -3.063 -9.255 1.00 89.88 100 TRP A O 1
ATOM 691 N N . PRO A 1 101 ? -7.015 -4.430 -10.729 1.00 88.12 101 PRO A N 1
ATOM 692 C CA . PRO A 1 101 ? -6.063 -3.429 -11.196 1.00 88.12 101 PRO A CA 1
ATOM 693 C C . PRO A 1 101 ? -6.748 -2.188 -11.781 1.00 88.12 101 PRO A C 1
ATOM 695 O O . PRO A 1 101 ? -7.677 -2.301 -12.580 1.00 88.12 101 PRO A O 1
ATOM 698 N N . LEU A 1 102 ? -6.278 -1.008 -11.373 1.00 82.38 102 LEU A N 1
ATOM 699 C CA . LEU A 1 102 ? -6.785 0.302 -11.789 1.00 82.38 102 LEU A CA 1
ATOM 700 C C . LEU A 1 102 ? -6.052 0.875 -13.009 1.00 82.38 102 LEU A C 1
ATOM 702 O O . LEU A 1 102 ? -6.529 1.839 -13.608 1.00 82.38 102 LEU A O 1
ATOM 706 N N . GLY A 1 103 ? -4.890 0.328 -13.374 1.00 68.88 103 GLY A N 1
ATOM 707 C CA . GLY A 1 103 ? -4.168 0.770 -14.561 1.00 68.88 103 GLY A CA 1
ATOM 708 C C . GLY A 1 103 ? -4.951 0.461 -15.838 1.00 68.88 103 GLY A C 1
ATOM 709 O O . GLY A 1 103 ? -5.626 -0.565 -15.932 1.00 68.88 103 GLY A O 1
ATOM 710 N N . ILE A 1 104 ? -4.843 1.332 -16.847 1.00 58.00 104 ILE A N 1
ATOM 711 C CA . ILE A 1 104 ? -5.397 1.048 -18.175 1.00 58.00 104 ILE A CA 1
ATOM 712 C C . ILE A 1 104 ? -4.660 -0.168 -18.731 1.00 58.00 104 ILE A C 1
ATOM 714 O O . ILE A 1 104 ? -3.477 -0.102 -19.067 1.00 58.00 104 ILE A O 1
ATOM 718 N N . THR A 1 105 ? -5.360 -1.292 -18.809 1.00 53.66 105 THR A N 1
ATOM 719 C CA . THR A 1 105 ? -4.798 -2.509 -19.396 1.00 53.66 105 THR A CA 1
ATOM 720 C C . THR A 1 105 ? -4.656 -2.306 -20.914 1.00 53.66 105 THR A C 1
ATOM 722 O O . THR A 1 105 ? -5.542 -1.704 -21.526 1.00 53.66 105 THR A O 1
ATOM 725 N N . PRO A 1 106 ? -3.601 -2.815 -21.580 1.00 51.00 106 PRO A N 1
ATOM 726 C CA . PRO A 1 106 ? -3.462 -2.709 -23.040 1.00 51.00 106 PRO A CA 1
ATOM 727 C C . PRO A 1 106 ? -4.698 -3.216 -23.807 1.00 51.00 106 PRO A C 1
ATOM 729 O O . PRO A 1 106 ? -5.086 -2.658 -24.832 1.00 51.00 106 PRO A O 1
ATOM 732 N N . ALA A 1 107 ? -5.395 -4.215 -23.253 1.00 52.47 107 ALA A N 1
ATOM 733 C CA . ALA A 1 107 ? -6.653 -4.728 -23.788 1.00 52.47 107 ALA A CA 1
ATOM 734 C C . ALA A 1 107 ? -7.799 -3.690 -23.800 1.00 52.47 107 ALA A C 1
ATOM 736 O O . ALA A 1 107 ? -8.672 -3.762 -24.663 1.00 52.47 107 ALA A O 1
ATOM 737 N N . GLN A 1 108 ? -7.802 -2.713 -22.885 1.00 48.19 108 GLN A N 1
ATOM 738 C CA . GLN A 1 108 ? -8.760 -1.600 -22.880 1.00 48.19 108 GLN A CA 1
ATOM 739 C C . GLN A 1 108 ? -8.432 -0.532 -23.933 1.00 48.19 108 GLN A C 1
ATOM 741 O O . GLN A 1 108 ? -9.340 0.170 -24.369 1.00 48.19 108 GLN A O 1
ATOM 746 N N . GLN A 1 109 ? -7.175 -0.421 -24.384 1.00 52.59 109 GLN A N 1
ATOM 747 C CA . GLN A 1 109 ? -6.798 0.519 -25.449 1.00 52.59 109 GLN A CA 1
ATOM 748 C C . GLN A 1 109 ? -7.145 0.009 -26.854 1.00 52.59 109 GLN A C 1
ATOM 750 O O . GLN A 1 109 ? -7.372 0.818 -27.747 1.00 52.59 109 GLN A O 1
ATOM 755 N N . MET A 1 110 ? -7.236 -1.312 -27.054 1.00 54.22 110 MET A N 1
ATOM 756 C CA . MET A 1 110 ? -7.550 -1.916 -28.360 1.00 54.22 110 MET A CA 1
ATOM 757 C C . MET A 1 110 ? -9.051 -1.973 -28.688 1.00 54.22 110 MET A C 1
ATOM 759 O O . MET A 1 110 ? -9.419 -2.348 -29.797 1.00 54.22 110 MET A O 1
ATOM 763 N N . ARG A 1 111 ? -9.930 -1.615 -27.743 1.00 51.34 111 ARG A N 1
ATOM 764 C CA . ARG A 1 111 ? -11.385 -1.554 -27.946 1.00 51.34 111 ARG A CA 1
ATOM 765 C C . ARG A 1 111 ? -11.820 -0.089 -28.113 1.00 51.34 111 ARG A C 1
ATOM 767 O O . ARG A 1 111 ? -12.499 0.465 -27.253 1.00 51.34 111 ARG A O 1
ATOM 774 N N . ARG A 1 112 ? -11.373 0.556 -29.190 1.00 50.56 112 ARG A N 1
ATOM 775 C CA . ARG A 1 112 ? -11.904 1.837 -29.678 1.00 50.56 112 ARG A CA 1
ATOM 776 C C . ARG A 1 112 ? -12.176 1.746 -31.166 1.00 50.56 112 ARG A C 1
ATOM 778 O O . ARG A 1 112 ? -11.355 1.107 -31.855 1.00 50.56 112 ARG A O 1
#

Radius of gyration: 13.65 Å; chains: 1; bounding box: 32×32×41 Å

Secondary structure (DSSP, 8-state):
-EEE--SSTTHHHHHHHHHHHHHHHHHH--TT----EEE-TTSHHHHHHHHHHHHHTT-S-EE--SSHHHHHHHHHHHHHTT--EE-----GGG-BTTB---S--HHHHS--

Foldseek 3Di:
DEEEACAAPCNVVRVVVVVVVVVVCVVVVDPPDDDDYQHQVPALVSLLVSLLVCVVVVNQEYEEDEDLSVLVSSVVNCVVSVRAYEYQDLPPVSDDVSYHYPHVHVVNVVPD

pLDDT: mean 87.67, std 13.02, range [48.19, 97.88]